Protein AF-B0DTC9-F1 (afdb_monomer_lite)

Organism: Laccaria bicolor (strain S238N-H82 / ATCC MYA-4686) (NCBI:txid486041)

pLDDT: mean 82.79, std 11.51, range [48.78, 96.5]

Foldseek 3Di:
DVVQLVVLQLVLVVLLQVLVVLLVVLVVLLVVLVVLVVVLVVVVVVDDPPNPVVCVVVVVVSVVCLVVSLVSLVVSQVSLVVSVVCVVVVSHPPPQDGQDRWDSVCSNVPDPPGSSPDCPNNDDDPPPPQPCCNPPPVNVVVVVVVVVVVVVVVVVVVVD

Sequence (160 aa):
MTHNLIFLVFAFLQLKLNARALKQRLRDRLRNRKFELERLERAYRQTTSNETKLHSHVQKQVNRQQPTIARLAKKYNDMCYDMTKQIQQGKAPGNSIAPVPINREHLFALDVDDDIWQDVGLDENESEVIPGWLGDEKIREGIKGMLTTKRCAEEMARIK

Radius of gyration: 22.97 Å; chains: 1; bounding box: 48×34×78 Å

Structure (mmCIF, N/CA/C/O backbone):
data_AF-B0DTC9-F1
#
_entry.id   AF-B0DTC9-F1
#
loop_
_atom_site.group_PDB
_atom_site.id
_atom_site.type_symbol
_atom_site.label_atom_id
_atom_site.label_alt_id
_atom_site.label_comp_id
_atom_site.label_asym_id
_atom_site.label_entity_id
_atom_site.label_seq_id
_atom_site.pdbx_PDB_ins_code
_atom_site.Cartn_x
_atom_site.Cartn_y
_atom_site.Cartn_z
_atom_site.occupancy
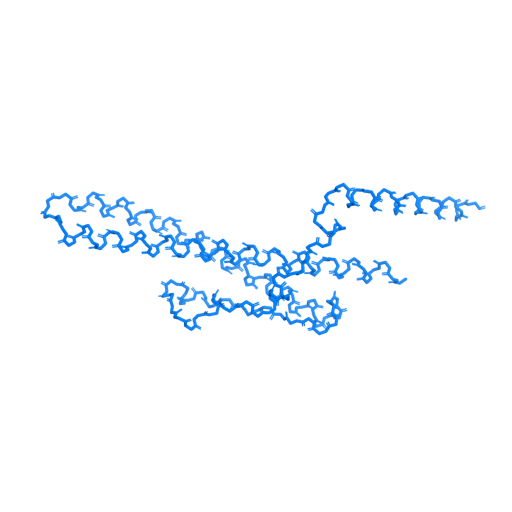_atom_site.B_iso_or_equiv
_atom_site.auth_seq_id
_atom_site.auth_comp_id
_atom_site.auth_asym_id
_atom_site.auth_atom_id
_atom_site.pdbx_PDB_model_num
ATOM 1 N N . MET A 1 1 ? -20.840 1.752 25.517 1.00 49.47 1 MET A N 1
ATOM 2 C CA . MET A 1 1 ? -20.497 0.764 24.461 1.00 49.47 1 MET A CA 1
ATOM 3 C C . MET A 1 1 ? -20.425 1.369 23.051 1.00 49.47 1 MET A C 1
ATOM 5 O O . MET A 1 1 ? -19.571 0.951 22.284 1.00 49.47 1 MET A O 1
ATOM 9 N N . THR A 1 2 ? -21.222 2.389 22.714 1.00 54.72 2 THR A N 1
ATOM 10 C CA . THR A 1 2 ? -21.252 3.033 21.378 1.00 54.72 2 THR A CA 1
ATOM 11 C C . THR A 1 2 ? -19.947 3.723 20.950 1.00 54.72 2 THR A C 1
ATOM 13 O O . THR A 1 2 ? -19.580 3.661 19.782 1.00 54.72 2 THR A O 1
ATOM 16 N N . HIS A 1 3 ? -19.197 4.321 21.881 1.00 56.22 3 HIS A N 1
ATOM 17 C CA . HIS A 1 3 ? -17.937 5.019 21.569 1.00 56.22 3 HIS A CA 1
ATOM 18 C C . HIS A 1 3 ? -16.838 4.098 21.015 1.00 56.22 3 HIS A C 1
ATOM 20 O O . HIS A 1 3 ? -16.053 4.517 20.169 1.00 56.22 3 HIS A O 1
ATOM 26 N N . ASN A 1 4 ? -16.786 2.841 21.466 1.00 62.62 4 ASN A N 1
ATOM 27 C CA . ASN A 1 4 ? -15.758 1.894 21.031 1.00 62.62 4 ASN A CA 1
ATOM 28 C C . ASN A 1 4 ? -16.034 1.406 19.598 1.00 62.62 4 ASN A C 1
ATOM 30 O O . ASN A 1 4 ? -15.125 1.303 18.783 1.00 62.62 4 ASN A O 1
ATOM 34 N N . LEU A 1 5 ? -17.311 1.210 19.256 1.00 60.81 5 LEU A N 1
ATOM 35 C CA . LEU A 1 5 ? -17.727 0.818 17.911 1.00 60.81 5 LEU A CA 1
ATOM 36 C C . LEU A 1 5 ? -17.456 1.925 16.876 1.00 60.81 5 LEU A C 1
ATOM 38 O O . LEU A 1 5 ? -16.945 1.636 15.799 1.00 60.81 5 LEU A O 1
ATOM 42 N N . ILE A 1 6 ? -17.710 3.194 17.225 1.00 66.88 6 ILE A N 1
ATOM 43 C CA . ILE A 1 6 ? -17.412 4.349 16.356 1.00 66.88 6 ILE A CA 1
ATOM 44 C C . ILE A 1 6 ? -15.905 4.455 16.076 1.00 66.88 6 ILE A C 1
ATOM 46 O O . ILE A 1 6 ? -15.503 4.680 14.936 1.00 66.88 6 ILE A O 1
ATOM 50 N N . PHE A 1 7 ? -15.061 4.256 17.093 1.00 70.81 7 PHE A N 1
ATOM 51 C CA . PHE A 1 7 ? -13.605 4.295 16.932 1.00 70.81 7 PHE A CA 1
ATOM 52 C C . PHE A 1 7 ? -13.081 3.167 16.027 1.00 70.81 7 PHE A C 1
ATOM 54 O O . PHE A 1 7 ? -12.194 3.387 15.203 1.00 70.81 7 PHE A O 1
ATOM 61 N N . LEU A 1 8 ? -13.647 1.966 16.153 1.00 74.88 8 LEU A N 1
ATOM 62 C CA . LEU A 1 8 ? -13.278 0.810 15.334 1.00 74.88 8 LEU A CA 1
ATOM 63 C C . LEU A 1 8 ? -13.667 1.000 13.862 1.00 74.88 8 LEU A C 1
ATOM 65 O O . LEU A 1 8 ? -12.834 0.797 12.979 1.00 74.88 8 LEU A O 1
ATOM 69 N N . VAL A 1 9 ? -14.881 1.495 13.612 1.00 74.75 9 VAL A N 1
ATOM 70 C CA . VAL A 1 9 ? -15.343 1.856 12.266 1.00 74.75 9 VAL A CA 1
ATOM 71 C C . VAL A 1 9 ? -14.475 2.964 11.657 1.00 74.75 9 VAL A C 1
ATOM 73 O O . VAL A 1 9 ? -14.090 2.872 10.492 1.00 74.75 9 VAL A O 1
ATOM 76 N N . PHE A 1 10 ? -14.093 3.977 12.441 1.00 79.94 10 PHE A N 1
ATOM 77 C CA . PHE A 1 10 ? -13.176 5.034 12.000 1.00 79.94 10 PHE A CA 1
ATOM 78 C C . PHE A 1 10 ? -11.820 4.469 11.549 1.00 79.94 10 PHE A C 1
ATOM 80 O O . PHE A 1 10 ? -11.332 4.806 10.468 1.00 79.94 10 PHE A O 1
ATOM 87 N N . ALA A 1 11 ? -11.221 3.587 12.356 1.00 85.50 11 ALA A N 1
ATOM 88 C CA . ALA A 1 11 ? -9.930 2.979 12.047 1.00 85.50 11 ALA A CA 1
ATOM 89 C C . ALA A 1 11 ? -9.979 2.148 10.754 1.00 85.50 11 ALA A C 1
ATOM 91 O O . ALA A 1 11 ? -9.049 2.216 9.946 1.00 85.50 11 ALA A O 1
ATOM 92 N N . PHE A 1 12 ? -11.077 1.419 10.528 1.00 88.19 12 PHE A N 1
ATOM 93 C CA . PHE A 1 12 ? -11.298 0.663 9.296 1.00 88.19 12 PHE A CA 1
ATOM 94 C C . PHE A 1 12 ? -11.395 1.578 8.067 1.00 88.19 12 PHE A C 1
ATOM 96 O O . PHE A 1 12 ? -10.714 1.352 7.066 1.00 88.19 12 PHE A O 1
ATOM 103 N N . LEU A 1 13 ? -12.190 2.649 8.145 1.00 86.38 13 LEU A N 1
ATOM 104 C CA . LEU A 1 13 ? -12.362 3.597 7.038 1.00 86.38 13 LEU A CA 1
ATOM 105 C C . LEU A 1 13 ? -11.052 4.309 6.684 1.00 86.38 13 LEU A C 1
ATOM 107 O O . LEU A 1 13 ? -10.711 4.447 5.508 1.00 86.38 13 LEU A O 1
ATOM 111 N N . GLN A 1 14 ? -10.272 4.706 7.690 1.00 87.00 14 GLN A N 1
ATOM 112 C CA . GLN A 1 14 ? -8.951 5.291 7.471 1.00 87.00 14 GLN A CA 1
ATOM 113 C C . GLN A 1 14 ? -7.998 4.296 6.789 1.00 87.00 14 GLN A C 1
ATOM 115 O O . GLN A 1 14 ? -7.244 4.677 5.890 1.00 87.00 14 GLN A O 1
ATOM 120 N N . LEU A 1 15 ? -8.029 3.023 7.193 1.00 91.31 15 LEU A N 1
ATOM 121 C CA . LEU A 1 15 ? -7.238 1.961 6.574 1.00 91.31 15 LEU A CA 1
ATOM 122 C C . LEU A 1 15 ? -7.623 1.756 5.099 1.00 91.31 15 LEU A C 1
ATOM 124 O O . LEU A 1 15 ? -6.734 1.745 4.246 1.00 91.31 15 LEU A O 1
ATOM 128 N N . LYS A 1 16 ? -8.926 1.701 4.791 1.00 89.94 16 LYS A N 1
ATOM 129 C CA . LYS A 1 16 ? -9.472 1.599 3.424 1.00 89.94 16 LYS A CA 1
ATOM 130 C C . LYS A 1 16 ? -9.023 2.770 2.538 1.00 89.94 16 LYS A C 1
ATOM 132 O O . LYS A 1 16 ? -8.479 2.549 1.455 1.00 89.94 16 LYS A O 1
ATOM 137 N N . LEU A 1 17 ? -9.157 4.014 3.012 1.00 88.94 17 LEU A N 1
ATOM 138 C CA . LEU A 1 17 ? -8.715 5.208 2.272 1.00 88.94 17 LEU A CA 1
ATOM 139 C C . LEU A 1 17 ? -7.202 5.210 2.012 1.00 88.94 17 LEU A C 1
ATOM 141 O O . LEU A 1 17 ? -6.752 5.531 0.908 1.00 88.94 17 LEU A O 1
ATOM 145 N N . ASN A 1 18 ? -6.406 4.814 3.008 1.00 91.44 18 ASN A N 1
ATOM 146 C CA . ASN A 1 18 ? -4.959 4.689 2.853 1.00 91.44 18 ASN A CA 1
ATOM 147 C C . ASN A 1 18 ? -4.587 3.624 1.814 1.00 91.44 18 ASN A C 1
ATOM 149 O O . ASN A 1 18 ? -3.699 3.868 0.994 1.00 91.44 18 ASN A O 1
ATOM 153 N N . ALA A 1 19 ? -5.262 2.471 1.830 1.00 93.38 19 ALA A N 1
ATOM 154 C CA . ALA A 1 19 ? -5.051 1.400 0.862 1.00 93.38 19 ALA A CA 1
ATOM 155 C C . ALA A 1 19 ? -5.373 1.869 -0.564 1.00 93.38 19 ALA A C 1
ATOM 157 O O . ALA A 1 19 ? -4.542 1.689 -1.457 1.00 93.38 19 ALA A O 1
ATOM 158 N N . ARG A 1 20 ? -6.500 2.569 -0.765 1.00 90.81 20 ARG A N 1
ATOM 159 C CA . ARG A 1 20 ? -6.880 3.176 -2.055 1.00 90.81 20 ARG A CA 1
ATOM 160 C C . ARG A 1 20 ? -5.820 4.154 -2.562 1.00 90.81 20 ARG A C 1
ATOM 162 O O . ARG A 1 20 ? -5.333 4.018 -3.684 1.00 90.81 20 ARG A O 1
ATOM 169 N N . ALA A 1 21 ? -5.396 5.102 -1.726 1.00 90.62 21 ALA A N 1
ATOM 170 C CA . ALA A 1 21 ? -4.360 6.068 -2.096 1.00 90.62 21 ALA A CA 1
ATOM 171 C C . ALA A 1 21 ? -3.022 5.386 -2.438 1.00 90.62 21 ALA A C 1
ATOM 173 O O . ALA A 1 21 ? -2.296 5.823 -3.336 1.00 90.62 21 ALA A O 1
ATOM 174 N N . LEU A 1 22 ? -2.675 4.308 -1.729 1.00 93.19 22 LEU A N 1
ATOM 175 C CA . LEU A 1 22 ? -1.451 3.554 -1.980 1.00 93.19 22 LEU A CA 1
ATOM 176 C C . LEU A 1 22 ? -1.533 2.755 -3.284 1.00 93.19 22 LEU A C 1
ATOM 178 O O . LEU A 1 22 ? -0.561 2.758 -4.042 1.00 93.19 22 LEU A O 1
ATOM 182 N N . LYS A 1 23 ? -2.687 2.146 -3.573 1.00 92.31 23 LYS A N 1
ATOM 183 C CA . LYS A 1 23 ? -2.960 1.450 -4.834 1.00 92.31 23 LYS A CA 1
ATOM 184 C C . LYS A 1 23 ? -2.855 2.396 -6.028 1.00 92.31 23 LYS A C 1
ATOM 186 O O . LYS A 1 23 ? -2.160 2.071 -6.987 1.00 92.31 23 LYS A O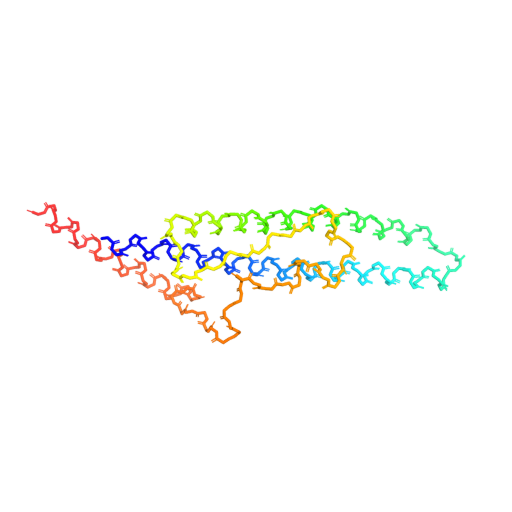 1
ATOM 191 N N . GLN A 1 24 ? -3.415 3.603 -5.928 1.00 91.31 24 GLN A N 1
ATOM 192 C CA . GLN A 1 24 ? -3.286 4.621 -6.975 1.00 91.31 24 GLN A CA 1
ATOM 193 C C . GLN A 1 24 ? -1.818 4.986 -7.240 1.00 91.31 24 GLN A C 1
ATOM 195 O O . GLN A 1 24 ? -1.341 4.906 -8.369 1.00 91.31 24 GLN A O 1
ATOM 200 N N . ARG A 1 25 ? -1.047 5.277 -6.183 1.00 91.75 25 ARG A N 1
ATOM 201 C CA . ARG A 1 25 ? 0.394 5.568 -6.314 1.00 91.75 25 ARG A CA 1
ATOM 202 C C . ARG A 1 25 ? 1.183 4.398 -6.900 1.00 91.75 25 ARG A C 1
ATOM 204 O O . ARG A 1 25 ? 2.201 4.611 -7.561 1.00 91.75 25 ARG A O 1
ATOM 211 N N . LEU A 1 26 ? 0.776 3.167 -6.597 1.00 92.12 26 LEU A N 1
ATOM 212 C CA . LEU A 1 26 ? 1.395 1.965 -7.141 1.00 92.12 26 LEU A CA 1
ATOM 213 C C . LEU A 1 26 ? 1.131 1.857 -8.649 1.00 92.12 26 LEU A C 1
ATOM 215 O O . LEU A 1 26 ? 2.094 1.686 -9.398 1.00 92.12 26 LEU A O 1
ATOM 219 N N . ARG A 1 27 ? -0.119 2.058 -9.093 1.00 91.25 27 ARG A N 1
ATOM 220 C CA . ARG A 1 27 ? -0.497 2.129 -10.517 1.00 91.25 27 ARG A CA 1
ATOM 221 C C . ARG A 1 27 ? 0.312 3.184 -11.266 1.00 91.25 27 ARG A C 1
ATOM 223 O O . ARG A 1 27 ? 0.915 2.871 -12.290 1.00 91.25 27 ARG A O 1
ATOM 230 N N . ASP A 1 28 ? 0.414 4.396 -10.721 1.00 90.88 28 ASP A N 1
ATOM 231 C CA . ASP A 1 28 ? 1.168 5.490 -11.350 1.00 90.88 28 ASP A CA 1
ATOM 232 C C . ASP A 1 28 ? 2.644 5.121 -11.550 1.00 90.88 28 ASP A C 1
ATOM 234 O O . ASP A 1 28 ? 3.229 5.355 -12.608 1.00 90.88 28 ASP A O 1
ATOM 238 N N . ARG A 1 29 ? 3.265 4.489 -10.547 1.00 89.94 29 ARG A N 1
ATOM 239 C CA . ARG A 1 29 ? 4.667 4.056 -10.633 1.00 89.94 29 ARG A CA 1
ATOM 240 C C . ARG A 1 29 ? 4.876 2.930 -11.634 1.00 89.94 29 ARG A C 1
ATOM 242 O O . ARG A 1 29 ? 5.888 2.933 -12.332 1.00 89.94 29 ARG A O 1
ATOM 249 N N . LEU A 1 30 ? 3.949 1.981 -11.694 1.00 90.00 30 LEU A N 1
ATOM 250 C CA . LEU A 1 30 ? 3.984 0.893 -12.665 1.00 90.00 30 LEU A CA 1
ATOM 251 C C . LEU A 1 30 ? 3.848 1.430 -14.093 1.00 90.00 30 LEU A C 1
ATOM 253 O O . LEU A 1 30 ? 4.662 1.096 -14.954 1.00 90.00 30 LEU A O 1
ATOM 257 N N . ARG A 1 31 ? 2.902 2.347 -14.315 1.00 88.69 31 ARG A N 1
ATOM 258 C CA . ARG A 1 31 ? 2.696 3.026 -15.597 1.00 88.69 31 ARG A CA 1
ATOM 259 C C . ARG A 1 31 ? 3.923 3.835 -16.022 1.00 88.69 31 ARG A C 1
ATOM 261 O O . ARG A 1 31 ? 4.400 3.669 -17.141 1.00 88.69 31 ARG A O 1
ATOM 268 N N . ASN A 1 32 ? 4.479 4.647 -15.123 1.00 87.50 32 ASN A N 1
ATOM 269 C CA . ASN A 1 32 ? 5.685 5.433 -15.400 1.00 87.50 32 ASN A CA 1
ATOM 270 C C . ASN A 1 32 ? 6.869 4.538 -15.770 1.00 87.50 32 ASN A C 1
ATOM 272 O O . ASN A 1 32 ? 7.565 4.804 -16.743 1.00 87.50 32 ASN A O 1
ATOM 276 N N . ARG A 1 33 ? 7.071 3.440 -15.034 1.00 86.50 33 ARG A N 1
ATOM 277 C CA . ARG A 1 33 ? 8.110 2.455 -15.351 1.00 86.50 33 ARG A CA 1
ATOM 278 C C . ARG A 1 33 ? 7.913 1.857 -16.746 1.00 86.50 33 ARG A C 1
ATOM 280 O O . ARG A 1 33 ? 8.888 1.768 -17.486 1.00 86.50 33 ARG A O 1
ATOM 287 N N . LYS A 1 34 ? 6.689 1.441 -17.093 1.00 86.56 34 LYS A N 1
ATOM 288 C CA . LYS A 1 34 ? 6.377 0.862 -18.409 1.00 86.56 34 LYS A CA 1
ATOM 289 C C . LYS A 1 34 ? 6.703 1.846 -19.530 1.00 86.56 34 LYS A C 1
ATOM 291 O O . LYS A 1 34 ? 7.441 1.498 -20.443 1.00 86.56 34 LYS A O 1
ATOM 296 N N . PHE A 1 35 ? 6.244 3.091 -19.416 1.00 86.75 35 PHE A N 1
ATOM 297 C CA . PHE A 1 35 ? 6.540 4.116 -20.417 1.00 86.75 35 PHE A CA 1
ATOM 298 C C . PHE A 1 35 ? 8.026 4.441 -20.535 1.00 86.75 35 PHE A C 1
ATOM 300 O O . PHE A 1 35 ? 8.511 4.644 -21.645 1.00 86.75 35 PHE A O 1
ATOM 307 N N . GLU A 1 36 ? 8.757 4.476 -19.420 1.00 84.94 36 GLU A N 1
ATOM 308 C CA . GLU A 1 36 ? 10.206 4.676 -19.447 1.00 84.94 36 GLU A CA 1
ATOM 309 C C . GLU A 1 36 ? 10.919 3.532 -20.180 1.00 84.94 36 GLU A C 1
ATOM 311 O O . GLU A 1 36 ? 11.769 3.797 -21.028 1.00 84.94 36 GLU A O 1
ATOM 316 N N . LEU A 1 37 ? 10.534 2.274 -19.932 1.00 83.44 37 LEU A N 1
ATOM 317 C CA . LEU A 1 37 ? 11.079 1.119 -20.655 1.00 83.44 37 LEU A CA 1
ATOM 318 C C . LEU A 1 37 ? 10.745 1.166 -22.152 1.00 83.44 37 LEU A C 1
ATOM 320 O O . LEU A 1 37 ? 11.641 1.039 -22.980 1.00 83.44 37 LEU A O 1
ATOM 324 N N . GLU A 1 38 ? 9.494 1.441 -22.519 1.00 85.31 38 GLU A N 1
ATOM 325 C CA . GLU A 1 38 ? 9.109 1.566 -23.930 1.00 85.31 38 GLU A CA 1
ATOM 326 C C . GLU A 1 38 ? 9.826 2.731 -24.632 1.00 85.31 38 GLU A C 1
ATOM 328 O O . GLU A 1 38 ? 10.178 2.644 -25.811 1.00 85.31 38 GLU A O 1
ATOM 333 N N . ARG A 1 39 ? 10.041 3.857 -23.937 1.00 83.94 39 ARG A N 1
ATOM 334 C CA . ARG A 1 39 ? 10.798 4.995 -24.481 1.00 83.94 39 ARG A CA 1
ATOM 335 C C . ARG A 1 39 ? 12.228 4.580 -24.821 1.00 83.94 39 ARG A C 1
ATOM 337 O O . ARG A 1 39 ? 12.735 4.985 -25.865 1.00 83.94 39 ARG A O 1
ATOM 344 N N . LEU A 1 40 ? 12.852 3.755 -23.981 1.00 76.06 40 LEU A N 1
ATOM 345 C CA . LEU A 1 40 ? 14.188 3.216 -24.238 1.00 76.06 40 LEU A CA 1
ATOM 346 C C . LEU A 1 40 ? 14.211 2.250 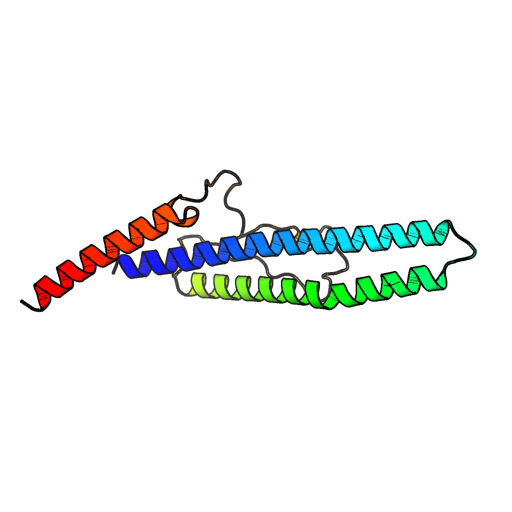-25.407 1.00 76.06 40 LEU A C 1
ATOM 348 O O . LEU A 1 40 ? 15.093 2.367 -26.248 1.00 76.06 40 LEU A O 1
ATOM 352 N N . GLU A 1 41 ? 13.262 1.319 -25.477 1.00 80.81 41 GLU A N 1
ATOM 353 C CA . GLU A 1 41 ? 13.197 0.367 -26.587 1.00 80.81 41 GLU A CA 1
ATOM 354 C C . GLU A 1 41 ? 13.070 1.088 -27.932 1.00 80.81 41 GLU A C 1
ATOM 356 O O . GLU A 1 41 ? 13.734 0.720 -28.903 1.00 80.81 41 GLU A O 1
ATOM 361 N N . ARG A 1 42 ? 12.270 2.161 -27.993 1.00 82.69 42 ARG A N 1
ATOM 362 C CA . ARG A 1 42 ? 12.162 3.000 -29.196 1.00 82.69 42 ARG A CA 1
ATOM 363 C C . ARG A 1 42 ? 13.469 3.729 -29.508 1.00 82.69 42 ARG A C 1
ATOM 365 O O . ARG A 1 42 ? 13.898 3.708 -30.657 1.00 82.69 42 ARG A O 1
ATOM 372 N N . ALA A 1 43 ? 14.114 4.333 -28.508 1.00 76.75 43 ALA A N 1
ATOM 373 C CA . ALA A 1 43 ? 15.399 5.011 -28.690 1.00 76.75 43 ALA A CA 1
ATOM 374 C C . ALA A 1 43 ? 16.504 4.043 -29.157 1.00 76.75 43 ALA A C 1
ATOM 376 O O . ALA A 1 43 ? 17.305 4.390 -30.026 1.00 76.75 43 ALA A O 1
ATOM 377 N N . TYR A 1 44 ? 16.502 2.813 -28.635 1.00 69.06 44 TYR A N 1
ATOM 378 C CA . TYR A 1 44 ? 17.411 1.742 -29.036 1.00 69.06 44 TYR A CA 1
ATOM 379 C C . TYR A 1 44 ? 17.246 1.383 -30.515 1.00 69.06 44 TYR A C 1
ATOM 381 O O . TYR A 1 44 ? 18.223 1.359 -31.252 1.00 69.06 44 TYR A O 1
ATOM 389 N N . ARG A 1 45 ? 16.007 1.208 -30.993 1.00 75.62 45 ARG A N 1
ATOM 390 C CA . ARG A 1 45 ? 15.749 0.9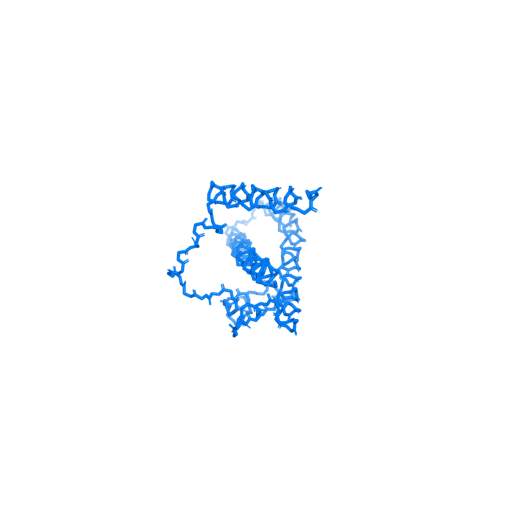31 -32.419 1.00 75.62 45 ARG A CA 1
ATOM 391 C C . ARG A 1 45 ? 16.181 2.069 -33.356 1.00 75.62 45 ARG A C 1
ATOM 393 O O . ARG A 1 45 ? 16.306 1.833 -34.552 1.00 75.62 45 ARG A O 1
ATOM 400 N N . GLN A 1 46 ? 16.364 3.288 -32.845 1.00 75.94 46 GLN A N 1
ATOM 401 C CA . GLN A 1 46 ? 16.599 4.495 -33.647 1.00 75.94 46 GLN A CA 1
ATOM 402 C C . GLN A 1 46 ? 18.053 5.006 -33.642 1.00 75.94 46 GLN A C 1
ATOM 404 O O . GLN A 1 46 ? 18.357 5.898 -34.430 1.00 75.94 46 GLN A O 1
ATOM 409 N N . THR A 1 47 ? 18.962 4.504 -32.790 1.00 66.38 47 THR A N 1
ATOM 410 C CA . THR A 1 47 ? 20.315 5.088 -32.633 1.00 66.38 47 THR A CA 1
ATOM 411 C C . THR A 1 47 ? 21.435 4.040 -32.657 1.00 66.38 47 THR A C 1
ATOM 413 O O . THR A 1 47 ? 21.424 3.139 -31.839 1.00 66.38 47 THR A O 1
ATOM 416 N N . THR A 1 48 ? 22.418 4.192 -33.563 1.00 60.06 48 THR A N 1
ATOM 417 C CA . THR A 1 48 ? 23.494 3.203 -33.852 1.00 60.06 48 THR A CA 1
ATOM 418 C C . THR A 1 48 ? 24.845 3.475 -33.147 1.00 60.06 48 THR A C 1
ATOM 420 O O . THR A 1 48 ? 25.813 2.764 -33.393 1.00 60.06 48 THR A O 1
ATOM 423 N N . SER A 1 49 ? 25.006 4.540 -32.336 1.00 60.62 49 SER A N 1
ATOM 424 C CA . SER A 1 49 ? 26.367 4.983 -31.924 1.00 60.62 49 SER A CA 1
ATOM 425 C C . SER A 1 49 ? 26.595 5.427 -30.464 1.00 60.62 49 SER A C 1
ATOM 427 O O . SER A 1 49 ? 27.752 5.513 -30.059 1.00 60.62 49 SER A O 1
ATOM 429 N N . ASN A 1 50 ? 25.565 5.683 -29.642 1.00 62.88 50 ASN A N 1
ATOM 430 C CA . ASN A 1 50 ? 25.715 6.184 -28.251 1.00 62.88 50 ASN A CA 1
ATOM 431 C C . ASN A 1 50 ? 25.009 5.298 -27.190 1.00 62.88 50 ASN A C 1
ATOM 433 O O . ASN A 1 50 ? 24.614 5.757 -26.116 1.00 62.88 50 ASN A O 1
ATOM 437 N N . GLU A 1 51 ? 24.862 4.008 -27.493 1.00 63.12 51 GLU A N 1
ATOM 438 C CA . GLU A 1 51 ? 23.918 3.065 -26.871 1.00 63.12 51 GLU A CA 1
ATOM 439 C C . GLU A 1 51 ? 24.231 2.682 -25.409 1.00 63.12 51 GLU A C 1
ATOM 441 O O . GLU A 1 51 ? 23.342 2.626 -24.554 1.00 63.12 51 GLU A O 1
ATOM 446 N N . THR A 1 52 ? 25.500 2.442 -25.072 1.00 66.25 52 THR A N 1
ATOM 447 C CA . THR A 1 52 ? 25.884 1.798 -23.798 1.00 66.25 52 THR A CA 1
ATOM 448 C C . THR A 1 52 ? 25.716 2.697 -22.572 1.00 66.25 52 THR A C 1
ATOM 450 O O . THR A 1 52 ? 25.282 2.237 -21.510 1.00 66.25 52 THR A O 1
ATOM 453 N N . LYS A 1 53 ? 26.016 3.996 -22.695 1.00 67.62 53 LYS A N 1
ATOM 454 C CA . LYS A 1 53 ? 25.896 4.959 -21.586 1.00 67.62 53 LYS A CA 1
ATOM 455 C C . LYS A 1 53 ? 24.432 5.228 -21.237 1.00 67.62 53 LYS A C 1
ATOM 457 O O . LYS A 1 53 ? 24.090 5.193 -20.052 1.00 67.62 53 LYS A O 1
ATOM 462 N N . LEU A 1 54 ? 23.579 5.412 -22.249 1.00 68.69 54 LEU A N 1
ATOM 463 C CA . LEU A 1 54 ? 22.143 5.654 -22.081 1.00 68.69 54 LEU A CA 1
ATOM 464 C C . LEU A 1 54 ? 21.450 4.436 -21.448 1.00 68.69 54 LEU A C 1
ATOM 466 O O . LEU A 1 54 ? 20.754 4.572 -20.441 1.00 68.69 54 LEU A O 1
ATOM 470 N N . HIS A 1 55 ? 21.756 3.235 -21.950 1.00 68.50 55 HIS A N 1
ATOM 471 C CA . HIS A 1 55 ? 21.279 1.972 -21.387 1.00 68.50 55 HIS A CA 1
ATOM 472 C C . HIS A 1 55 ? 21.703 1.795 -19.921 1.00 68.50 55 HIS A C 1
ATOM 474 O O . HIS A 1 55 ? 20.877 1.514 -19.054 1.00 68.50 55 HIS A O 1
ATOM 480 N N . SER A 1 56 ? 22.982 2.029 -19.603 1.00 72.88 56 SER A N 1
ATOM 481 C CA . SER A 1 56 ? 23.484 1.860 -18.234 1.00 72.88 56 SER A CA 1
ATOM 482 C C . SER A 1 56 ? 22.818 2.806 -17.227 1.00 72.88 56 SER A C 1
ATOM 484 O O . SER A 1 56 ? 22.581 2.417 -16.081 1.00 72.88 56 SER A O 1
ATOM 486 N N . HIS A 1 57 ? 22.508 4.041 -17.635 1.00 71.94 57 HIS A N 1
ATOM 487 C CA . HIS A 1 57 ? 21.892 5.036 -16.764 1.00 71.94 57 HIS A CA 1
ATOM 488 C C . HIS A 1 57 ? 20.451 4.650 -16.428 1.00 71.94 57 HIS A C 1
ATOM 490 O O . HIS A 1 57 ? 20.056 4.662 -15.259 1.00 71.94 57 HIS A O 1
ATOM 496 N N . VAL A 1 58 ? 19.687 4.224 -17.432 1.00 66.56 58 VAL A N 1
ATOM 497 C CA . VAL A 1 58 ? 18.274 3.914 -17.231 1.00 66.56 58 VAL A CA 1
ATOM 498 C C . VAL A 1 58 ? 18.066 2.521 -16.645 1.00 66.56 58 VAL A C 1
ATOM 500 O O . VAL A 1 58 ? 17.235 2.380 -15.753 1.00 66.56 58 VAL A O 1
ATOM 503 N N . GLN A 1 59 ? 18.902 1.531 -16.974 1.00 71.50 59 GLN A N 1
ATOM 504 C CA . GLN A 1 59 ? 18.906 0.244 -16.268 1.00 71.50 59 GLN A CA 1
ATOM 505 C C . GLN A 1 59 ? 19.162 0.438 -14.767 1.00 71.50 59 GLN A C 1
ATOM 507 O O . GLN A 1 59 ? 18.479 -0.149 -13.927 1.00 71.50 59 GLN A O 1
ATOM 512 N N . LYS A 1 60 ? 20.088 1.335 -14.396 1.00 77.31 60 LYS A N 1
ATOM 513 C CA . LYS A 1 60 ? 20.303 1.721 -12.992 1.00 77.31 60 LYS A CA 1
ATOM 514 C C . LYS A 1 60 ? 19.065 2.387 -12.388 1.00 77.31 60 LYS A C 1
ATOM 516 O O . LYS A 1 60 ? 18.724 2.082 -11.247 1.00 77.31 60 LYS A O 1
ATOM 521 N N . GLN A 1 61 ? 18.384 3.272 -13.113 1.00 69.81 61 GLN A N 1
ATOM 522 C CA . GLN A 1 61 ? 17.174 3.942 -12.628 1.00 69.81 61 GLN A CA 1
ATOM 523 C C . GLN A 1 61 ? 16.004 2.960 -12.439 1.00 69.81 61 GLN A C 1
ATOM 525 O O . GLN A 1 61 ? 15.368 2.965 -11.385 1.00 69.81 61 GLN A O 1
ATOM 530 N N . VAL A 1 62 ? 15.771 2.066 -13.401 1.00 72.88 62 VAL A N 1
ATOM 531 C CA . VAL A 1 62 ? 14.753 1.008 -13.343 1.00 72.88 62 VAL A CA 1
ATOM 532 C C . VAL A 1 62 ? 15.032 0.058 -12.178 1.00 72.88 62 VAL A C 1
ATOM 534 O O . VAL A 1 62 ? 14.130 -0.205 -11.378 1.00 72.88 62 VAL A O 1
ATOM 537 N N . ASN A 1 63 ? 16.279 -0.398 -12.020 1.00 77.12 63 ASN A N 1
ATOM 538 C CA . ASN A 1 63 ? 16.690 -1.279 -10.922 1.00 77.12 63 ASN A CA 1
ATOM 539 C C . ASN A 1 63 ? 16.546 -0.612 -9.548 1.00 77.12 63 ASN A C 1
ATOM 541 O O . ASN A 1 63 ? 16.169 -1.271 -8.585 1.00 77.12 63 ASN A O 1
ATOM 545 N N . ARG A 1 64 ? 16.770 0.704 -9.447 1.00 76.75 64 ARG A N 1
ATOM 546 C CA . ARG A 1 64 ? 16.535 1.469 -8.209 1.00 76.75 64 ARG A CA 1
ATOM 547 C C . ARG A 1 64 ? 15.048 1.603 -7.866 1.00 76.75 64 ARG A C 1
ATOM 549 O O . ARG A 1 64 ? 14.685 1.629 -6.690 1.00 76.75 64 ARG A O 1
ATOM 556 N N . GLN A 1 65 ? 14.172 1.683 -8.867 1.00 76.62 65 GLN A N 1
ATOM 557 C CA . GLN A 1 65 ? 12.731 1.832 -8.646 1.00 76.62 65 GLN A CA 1
ATOM 558 C C . GLN A 1 65 ? 12.038 0.513 -8.265 1.00 76.62 65 GLN A C 1
ATOM 560 O O . GLN A 1 65 ? 11.102 0.548 -7.464 1.00 76.62 65 GLN A O 1
ATOM 565 N N . GLN A 1 66 ? 12.521 -0.638 -8.758 1.00 81.19 66 GLN A N 1
ATOM 566 C CA . GLN A 1 66 ? 11.978 -1.979 -8.459 1.00 81.19 66 GLN A CA 1
ATOM 567 C C . GLN A 1 66 ? 11.731 -2.254 -6.967 1.00 81.19 66 GLN A C 1
ATOM 569 O O . GLN A 1 66 ? 10.585 -2.538 -6.610 1.00 81.19 66 GLN A O 1
ATOM 574 N N . PRO A 1 67 ? 12.729 -2.129 -6.070 1.00 85.75 67 PRO A N 1
ATOM 575 C CA . PRO A 1 67 ? 12.527 -2.425 -4.653 1.00 85.75 67 PRO A CA 1
ATOM 576 C C . PRO A 1 67 ? 11.523 -1.466 -4.011 1.00 85.75 67 PRO A C 1
ATOM 578 O O . PRO A 1 67 ? 10.783 -1.845 -3.105 1.00 85.75 67 PRO A O 1
ATOM 581 N N . THR A 1 68 ? 11.440 -0.228 -4.505 1.00 89.00 68 THR A N 1
ATOM 582 C CA . THR A 1 68 ? 10.494 0.758 -3.978 1.00 89.00 68 THR A CA 1
ATOM 583 C C . THR A 1 68 ? 9.056 0.423 -4.375 1.00 89.00 68 THR A C 1
ATOM 585 O O . THR A 1 68 ? 8.158 0.538 -3.543 1.00 89.00 68 THR A O 1
ATOM 588 N N . ILE A 1 69 ? 8.835 -0.013 -5.619 1.00 89.81 69 ILE A N 1
ATOM 589 C CA . ILE A 1 69 ? 7.530 -0.480 -6.116 1.00 89.81 69 ILE A CA 1
ATOM 590 C C . ILE A 1 69 ? 7.116 -1.763 -5.381 1.00 89.81 69 ILE A C 1
ATOM 592 O O . ILE A 1 69 ? 6.011 -1.832 -4.850 1.00 89.81 69 ILE A O 1
ATOM 596 N N . ALA A 1 70 ? 8.030 -2.726 -5.236 1.00 90.69 70 ALA A N 1
ATOM 597 C CA . ALA A 1 70 ? 7.780 -3.962 -4.496 1.00 90.69 70 ALA A CA 1
ATOM 598 C C . ALA A 1 70 ? 7.438 -3.707 -3.016 1.00 90.69 70 ALA A C 1
ATOM 600 O O . ALA A 1 70 ? 6.575 -4.379 -2.451 1.00 90.69 70 ALA A O 1
ATOM 601 N N . ARG A 1 71 ? 8.075 -2.709 -2.385 1.00 92.38 71 ARG A N 1
ATOM 602 C CA . ARG A 1 71 ? 7.755 -2.279 -1.014 1.00 92.38 71 ARG A CA 1
ATOM 603 C C . ARG A 1 71 ? 6.362 -1.660 -0.910 1.00 92.38 71 ARG A C 1
ATOM 605 O O . ARG A 1 71 ? 5.682 -1.886 0.086 1.00 92.38 71 ARG A O 1
ATOM 612 N N . LEU A 1 72 ? 5.940 -0.884 -1.909 1.00 92.50 72 LEU A N 1
ATOM 613 C CA . LEU A 1 72 ? 4.583 -0.334 -1.955 1.00 92.50 72 LEU A CA 1
ATOM 614 C C . LEU A 1 72 ? 3.543 -1.446 -2.101 1.00 92.50 72 LEU A C 1
ATOM 616 O O . LEU A 1 72 ? 2.597 -1.469 -1.324 1.00 92.50 72 LEU A O 1
ATOM 620 N N . ALA A 1 73 ? 3.767 -2.403 -3.004 1.00 93.31 73 ALA A N 1
ATOM 621 C CA . ALA A 1 73 ? 2.895 -3.567 -3.149 1.00 93.31 73 ALA A CA 1
ATOM 622 C C . ALA A 1 73 ? 2.801 -4.380 -1.848 1.00 93.31 73 ALA A C 1
ATOM 624 O O . ALA A 1 73 ? 1.704 -4.717 -1.416 1.00 93.31 73 ALA A O 1
ATOM 625 N N . LYS A 1 74 ? 3.930 -4.611 -1.158 1.00 95.25 74 LYS A N 1
ATOM 626 C CA . LYS A 1 74 ? 3.920 -5.253 0.165 1.00 95.25 74 LYS A CA 1
ATOM 627 C C . LYS A 1 74 ? 3.046 -4.480 1.157 1.00 95.25 74 LYS A C 1
ATOM 629 O O . LYS A 1 74 ? 2.162 -5.066 1.761 1.00 95.25 74 LYS A O 1
ATOM 634 N N . LYS A 1 75 ? 3.256 -3.166 1.280 1.00 95.81 75 LYS A N 1
ATOM 635 C CA . LYS A 1 75 ? 2.498 -2.324 2.215 1.00 95.81 75 LYS A CA 1
ATOM 636 C C . LYS A 1 75 ? 0.996 -2.313 1.905 1.00 95.81 75 LYS A C 1
ATOM 638 O O . LYS A 1 75 ? 0.197 -2.276 2.830 1.00 95.81 75 LYS A O 1
ATOM 643 N N . TYR A 1 76 ? 0.618 -2.335 0.627 1.00 95.31 76 TYR A N 1
ATOM 644 C CA . TYR A 1 76 ? -0.779 -2.488 0.221 1.00 95.31 76 TYR A CA 1
ATOM 645 C C . TYR A 1 76 ? -1.340 -3.850 0.658 1.00 95.31 76 TYR A C 1
ATOM 647 O O . TYR A 1 76 ? -2.394 -3.893 1.285 1.00 95.31 76 TYR A O 1
ATOM 655 N N . ASN A 1 77 ? -0.622 -4.947 0.398 1.00 95.38 77 ASN A N 1
ATOM 656 C CA . ASN A 1 77 ? -1.062 -6.287 0.798 1.00 95.38 77 ASN A CA 1
ATOM 657 C C . ASN A 1 77 ? -1.214 -6.401 2.322 1.00 95.38 77 ASN A C 1
ATOM 659 O O . ASN A 1 77 ? -2.209 -6.946 2.787 1.00 95.38 77 ASN A O 1
ATOM 663 N N . ASP A 1 78 ? -0.283 -5.825 3.090 1.00 96.50 78 ASP A N 1
ATOM 664 C CA . ASP A 1 78 ? -0.366 -5.760 4.554 1.00 96.50 78 ASP A CA 1
ATOM 665 C C . ASP A 1 78 ? -1.682 -5.081 5.000 1.00 96.50 78 ASP A C 1
ATOM 667 O O . ASP A 1 78 ? -2.399 -5.618 5.843 1.00 96.50 78 ASP A O 1
ATOM 671 N N . MET A 1 79 ? -2.075 -3.969 4.360 1.00 95.44 79 MET A N 1
ATOM 672 C CA . MET A 1 79 ? -3.362 -3.304 4.627 1.00 95.44 79 MET A CA 1
ATOM 673 C C . MET A 1 79 ? -4.574 -4.172 4.251 1.00 95.44 79 MET A C 1
ATOM 675 O O . MET A 1 79 ? -5.577 -4.147 4.961 1.00 95.44 79 MET A O 1
ATOM 679 N N . CYS A 1 80 ? -4.494 -4.959 3.173 1.00 94.94 80 CYS A N 1
ATOM 680 C CA . CYS A 1 80 ? -5.564 -5.886 2.778 1.00 94.94 80 CYS A CA 1
ATOM 681 C C . CYS A 1 80 ? -5.781 -6.974 3.843 1.00 94.94 80 CYS A C 1
ATOM 683 O O . CYS A 1 80 ? -6.920 -7.278 4.214 1.00 94.94 80 CYS A O 1
ATOM 685 N N . TYR A 1 81 ? -4.692 -7.528 4.384 1.00 96.38 81 TYR A N 1
ATOM 686 C CA . TYR A 1 81 ? -4.753 -8.504 5.474 1.00 96.38 81 TYR A CA 1
ATOM 687 C C . TYR A 1 81 ? -5.305 -7.886 6.762 1.00 96.38 81 TYR A C 1
ATOM 689 O O . TYR A 1 81 ? -6.154 -8.493 7.420 1.00 96.38 81 TYR A O 1
ATOM 697 N N . ASP A 1 82 ? -4.896 -6.660 7.092 1.00 94.62 82 ASP A N 1
ATOM 698 C CA . ASP A 1 82 ? -5.427 -5.931 8.245 1.00 94.62 82 ASP A CA 1
ATOM 699 C C . ASP A 1 82 ? -6.937 -5.668 8.113 1.00 94.62 82 ASP A C 1
ATOM 701 O O . ASP A 1 82 ? -7.683 -5.879 9.073 1.00 94.62 82 ASP A O 1
ATOM 705 N N . MET A 1 83 ? -7.415 -5.274 6.927 1.00 93.88 83 MET A N 1
ATOM 706 C CA . MET A 1 83 ? -8.849 -5.094 6.658 1.00 93.88 83 MET A CA 1
ATOM 707 C C . MET A 1 83 ? -9.617 -6.409 6.802 1.00 93.88 83 MET A C 1
ATOM 709 O O . MET A 1 83 ? -10.648 -6.446 7.474 1.00 93.88 83 MET A O 1
ATOM 713 N N . THR A 1 84 ? -9.085 -7.502 6.249 1.00 95.06 84 THR A N 1
ATOM 714 C CA . THR A 1 84 ? -9.672 -8.848 6.370 1.00 95.06 84 THR A CA 1
ATOM 715 C C . THR A 1 84 ? -9.833 -9.244 7.838 1.00 95.06 84 THR A C 1
ATOM 717 O O . THR A 1 84 ? -10.902 -9.682 8.265 1.00 95.06 84 THR A O 1
ATOM 720 N N . LYS A 1 85 ? -8.793 -9.013 8.645 1.00 94.38 85 LYS A N 1
ATOM 721 C CA . LYS A 1 85 ? -8.809 -9.279 10.085 1.00 94.38 85 LYS A CA 1
ATOM 722 C C . LYS A 1 85 ? -9.849 -8.428 10.819 1.00 94.38 85 LYS A C 1
ATOM 724 O O . LYS A 1 85 ? -10.527 -8.935 11.709 1.00 94.38 85 LYS A O 1
ATOM 729 N N . GLN A 1 86 ? -9.995 -7.149 10.474 1.00 90.94 86 GLN A N 1
ATOM 730 C CA . GLN A 1 86 ? -10.993 -6.272 11.102 1.00 90.94 86 GLN A CA 1
ATOM 731 C C . GLN A 1 86 ? -12.431 -6.677 10.755 1.00 90.94 86 GLN A C 1
ATOM 733 O O . GLN A 1 86 ? -13.292 -6.639 11.635 1.00 90.94 86 GLN A O 1
ATOM 738 N N . ILE A 1 87 ? -12.674 -7.128 9.520 1.00 91.31 87 ILE A N 1
ATOM 739 C CA . ILE A 1 87 ? -13.972 -7.666 9.087 1.00 91.31 87 ILE A CA 1
ATOM 740 C C . ILE A 1 87 ? -14.314 -8.932 9.879 1.00 91.31 87 ILE A C 1
ATOM 742 O O . ILE A 1 87 ? -15.378 -8.999 10.490 1.00 91.31 87 ILE A O 1
ATOM 746 N N . GLN A 1 88 ? -13.385 -9.890 9.967 1.00 91.81 88 GLN A N 1
ATOM 747 C CA . GLN A 1 88 ? -13.573 -11.128 10.740 1.00 91.81 88 GLN A CA 1
ATOM 748 C C . GLN A 1 88 ? -13.842 -10.870 12.231 1.00 91.81 88 GLN A C 1
ATOM 750 O O . GLN A 1 88 ? -14.541 -11.640 12.882 1.00 91.81 88 GLN A O 1
ATOM 755 N N . GLN A 1 89 ? -13.301 -9.781 12.781 1.00 89.94 89 GLN A N 1
ATOM 756 C CA . GLN A 1 89 ? -13.499 -9.385 14.177 1.00 89.94 89 GLN A CA 1
ATOM 757 C C . GLN A 1 89 ? -14.789 -8.581 14.420 1.00 89.94 89 GLN A C 1
ATOM 759 O O . GLN A 1 89 ? -15.013 -8.157 15.554 1.00 89.94 89 GLN A O 1
ATOM 764 N N . GLY A 1 90 ? -15.604 -8.315 13.392 1.00 86.25 90 GLY A N 1
ATOM 765 C CA . GLY A 1 90 ? -16.807 -7.481 13.509 1.00 86.25 90 GLY A CA 1
ATOM 766 C C . GLY A 1 90 ? -16.506 -6.010 13.820 1.00 86.25 90 GLY A C 1
ATOM 767 O O . GLY A 1 90 ? -17.333 -5.313 14.402 1.00 86.25 90 GLY A O 1
ATOM 768 N N . LYS A 1 91 ? -15.297 -5.543 13.483 1.00 86.56 91 LYS A N 1
ATOM 769 C CA . LYS A 1 91 ? -14.821 -4.168 13.729 1.00 86.56 91 LYS A CA 1
ATOM 770 C C . LYS A 1 91 ? -14.973 -3.258 12.512 1.00 86.56 91 LYS A C 1
ATOM 772 O O . LYS A 1 91 ? -14.696 -2.066 12.607 1.00 86.56 91 LYS A O 1
ATOM 777 N N . ALA A 1 92 ? -15.383 -3.827 11.385 1.00 86.06 92 ALA A N 1
ATOM 778 C CA . ALA A 1 92 ? -15.701 -3.109 10.164 1.00 86.06 92 ALA A CA 1
ATOM 779 C C . ALA A 1 92 ? -17.211 -2.804 10.092 1.00 86.06 92 ALA A C 1
ATOM 781 O O . ALA A 1 92 ? -18.005 -3.498 10.736 1.00 86.06 92 ALA A O 1
ATOM 782 N N . PRO A 1 93 ? -17.627 -1.800 9.301 1.00 83.75 93 PRO A N 1
ATOM 783 C CA . PRO A 1 93 ? -19.027 -1.616 8.929 1.00 83.75 93 PRO A CA 1
ATOM 784 C C . PRO A 1 93 ? -19.661 -2.905 8.386 1.00 83.75 93 PRO A C 1
ATOM 786 O O . PRO A 1 93 ? -18.982 -3.736 7.775 1.00 83.75 93 PRO A O 1
ATOM 789 N N . GLY A 1 94 ? -20.972 -3.064 8.579 1.00 79.31 94 GLY A N 1
ATOM 790 C CA . GLY A 1 94 ? -21.710 -4.200 8.024 1.00 79.31 94 GLY A CA 1
ATOM 791 C C . GLY A 1 94 ? -21.519 -4.311 6.508 1.00 79.31 94 GLY A C 1
ATOM 792 O O . GLY A 1 94 ? -21.443 -3.297 5.823 1.00 79.31 94 GLY A O 1
ATOM 793 N N . ASN A 1 95 ? -21.427 -5.543 6.001 1.00 82.38 95 ASN A N 1
ATOM 794 C CA . ASN A 1 95 ? -21.211 -5.862 4.581 1.00 82.38 95 ASN A CA 1
ATOM 795 C C . ASN A 1 95 ? -19.894 -5.338 3.974 1.00 82.38 95 ASN A C 1
ATOM 797 O O . ASN A 1 95 ? -19.753 -5.329 2.754 1.00 82.38 95 ASN A O 1
ATOM 801 N N . SER A 1 96 ? -18.916 -4.944 4.797 1.00 86.62 96 SER A N 1
ATOM 802 C CA . SER A 1 96 ? -17.592 -4.551 4.301 1.00 86.62 96 SER A CA 1
ATOM 803 C C . SER A 1 96 ? -16.897 -5.707 3.580 1.00 86.62 96 SER A C 1
ATOM 805 O O . SER A 1 96 ? -16.804 -6.816 4.110 1.00 86.62 96 SER A O 1
ATOM 807 N N . ILE A 1 97 ? -16.342 -5.421 2.403 1.00 89.50 97 ILE A N 1
ATOM 808 C CA . ILE A 1 97 ? -15.574 -6.374 1.595 1.00 89.50 97 ILE A CA 1
ATOM 809 C C . ILE A 1 97 ? -14.088 -6.017 1.689 1.00 89.50 97 ILE A C 1
ATOM 811 O O . ILE A 1 97 ? -13.709 -4.853 1.555 1.00 89.50 97 ILE A O 1
ATOM 815 N N . ALA A 1 98 ? -13.236 -7.015 1.934 1.00 90.38 98 ALA A N 1
ATOM 816 C CA . ALA A 1 98 ? -11.791 -6.815 1.936 1.00 90.38 98 ALA A CA 1
ATOM 817 C C . ALA A 1 98 ? -11.258 -6.682 0.499 1.00 90.38 98 ALA A C 1
ATOM 819 O O . ALA A 1 98 ? -11.692 -7.429 -0.381 1.00 90.38 98 ALA A O 1
ATOM 820 N N . PRO A 1 99 ? -10.295 -5.783 0.253 1.00 92.75 99 PRO A N 1
ATOM 821 C CA . PRO A 1 99 ? -9.653 -5.679 -1.044 1.00 92.75 99 PRO A CA 1
ATOM 822 C C . PRO A 1 99 ? -8.734 -6.865 -1.332 1.00 92.75 99 PRO A C 1
ATOM 824 O O . PRO A 1 99 ? -8.132 -7.446 -0.426 1.00 92.75 99 PRO A O 1
ATOM 827 N N . VAL A 1 100 ? -8.595 -7.189 -2.617 1.00 92.12 100 VAL A N 1
ATOM 828 C CA . VAL A 1 100 ? -7.746 -8.293 -3.079 1.00 92.12 100 VAL A CA 1
ATOM 829 C C . VAL A 1 100 ? -6.263 -7.886 -2.985 1.00 92.12 100 VAL A C 1
ATOM 831 O O . VAL A 1 100 ? -5.895 -6.814 -3.493 1.00 92.12 100 VAL A O 1
ATOM 834 N N . PRO A 1 101 ? -5.401 -8.692 -2.326 1.00 93.06 101 PRO A N 1
ATOM 835 C CA . PRO A 1 101 ? -3.953 -8.495 -2.328 1.00 93.06 101 PRO A CA 1
ATOM 836 C C . PRO A 1 101 ? -3.362 -8.676 -3.729 1.00 93.06 101 PRO A C 1
ATOM 838 O O . PRO A 1 101 ? -3.784 -9.542 -4.479 1.00 93.06 101 PRO A O 1
ATOM 841 N N . ILE A 1 102 ? -2.331 -7.906 -4.065 1.00 91.62 102 ILE A N 1
ATOM 842 C CA . ILE A 1 102 ? -1.687 -7.972 -5.381 1.00 91.62 102 ILE A CA 1
ATOM 843 C C . ILE A 1 102 ? -0.649 -9.094 -5.408 1.00 91.62 102 ILE A C 1
ATOM 845 O O . ILE A 1 102 ? 0.206 -9.176 -4.512 1.00 91.62 102 ILE A O 1
ATOM 849 N N . ASN A 1 103 ? -0.650 -9.894 -6.476 1.00 89.69 103 ASN A N 1
ATOM 850 C CA . ASN A 1 103 ? 0.432 -10.833 -6.749 1.00 89.69 103 ASN A CA 1
ATOM 851 C C . ASN A 1 103 ? 1.750 -10.081 -7.018 1.00 89.69 103 ASN A C 1
ATOM 853 O O . ASN A 1 103 ? 1.887 -9.294 -7.954 1.00 89.69 103 ASN A O 1
ATOM 857 N N . ARG A 1 104 ? 2.749 -10.320 -6.165 1.00 88.75 104 ARG A N 1
ATOM 858 C CA . ARG A 1 104 ? 4.044 -9.630 -6.223 1.00 88.75 104 ARG A CA 1
ATOM 859 C C . ARG A 1 104 ? 5.015 -10.246 -7.229 1.00 88.75 104 ARG A C 1
ATOM 861 O O . ARG A 1 104 ? 5.951 -9.554 -7.622 1.00 88.75 104 ARG A O 1
ATOM 868 N N . GLU A 1 105 ? 4.815 -11.503 -7.613 1.00 84.00 105 GLU A N 1
ATOM 869 C CA . GLU A 1 105 ? 5.686 -12.234 -8.542 1.00 84.00 105 GLU A CA 1
ATOM 870 C C . GLU A 1 105 ? 5.495 -11.721 -9.971 1.00 84.00 105 GLU A C 1
ATOM 872 O O . GLU A 1 105 ? 6.468 -11.419 -10.660 1.00 84.00 105 GLU A O 1
ATOM 877 N N . HIS A 1 106 ? 4.239 -11.493 -10.361 1.00 82.50 106 HIS A N 1
ATOM 878 C CA . HIS A 1 106 ? 3.864 -10.999 -11.689 1.00 82.50 106 HIS A CA 1
ATOM 879 C C . HIS A 1 106 ? 3.608 -9.483 -11.741 1.00 82.50 106 HIS A C 1
ATOM 881 O O . HIS A 1 106 ? 3.220 -8.954 -12.774 1.00 82.50 106 HIS A O 1
ATOM 887 N N . LEU A 1 107 ? 3.932 -8.744 -10.671 1.00 84.69 107 LEU A N 1
ATOM 888 C CA . LEU A 1 107 ? 3.665 -7.303 -10.528 1.00 84.69 107 LEU A CA 1
ATOM 889 C C . LEU A 1 107 ? 4.171 -6.430 -11.692 1.00 84.69 107 LEU A C 1
ATOM 891 O O . LEU A 1 107 ? 3.636 -5.354 -11.950 1.00 84.69 107 LEU A O 1
ATOM 895 N N . PHE A 1 108 ? 5.256 -6.846 -12.345 1.00 84.00 108 PHE A N 1
ATOM 896 C CA . PHE A 1 108 ? 5.878 -6.091 -13.433 1.00 84.00 108 PHE A CA 1
ATOM 897 C C . PHE A 1 108 ? 5.445 -6.550 -14.829 1.00 84.00 108 PHE A C 1
ATOM 899 O O . PHE A 1 108 ? 5.818 -5.879 -15.790 1.00 84.00 108 PHE A O 1
ATOM 906 N N . ALA A 1 109 ? 4.694 -7.652 -14.942 1.00 81.31 109 ALA A N 1
ATOM 907 C CA . ALA A 1 109 ? 4.138 -8.112 -16.211 1.00 81.31 109 ALA A CA 1
ATOM 908 C C . ALA A 1 109 ? 3.052 -7.147 -16.711 1.00 81.31 109 ALA A C 1
ATOM 910 O O . ALA A 1 109 ? 3.032 -6.834 -17.901 1.00 81.31 109 ALA A O 1
ATOM 911 N N . LEU A 1 110 ? 2.260 -6.582 -15.785 1.00 80.31 110 LEU A N 1
ATOM 912 C CA . LEU A 1 110 ? 1.171 -5.643 -16.072 1.00 80.31 110 LEU A CA 1
ATOM 913 C C . LEU A 1 110 ? 0.188 -6.216 -17.088 1.00 80.31 110 LEU A C 1
ATOM 915 O O . LEU A 1 110 ? -0.084 -5.584 -18.115 1.00 80.31 110 LEU A O 1
ATOM 919 N N . ASP A 1 111 ? -0.311 -7.410 -16.787 1.00 79.38 111 ASP A N 1
ATOM 920 C CA . ASP A 1 111 ? -1.355 -8.028 -17.587 1.00 79.38 111 ASP A CA 1
ATOM 921 C C . ASP A 1 111 ? -2.688 -7.292 -17.378 1.00 79.38 111 ASP A C 1
ATOM 923 O O . ASP A 1 111 ? -2.888 -6.575 -16.390 1.00 79.38 111 ASP A O 1
ATOM 927 N N . VAL A 1 112 ? -3.595 -7.427 -18.342 1.00 69.81 112 VAL A N 1
ATOM 928 C CA . VAL A 1 112 ? -4.917 -6.785 -18.324 1.00 69.81 112 VAL A CA 1
ATOM 929 C C . VAL A 1 112 ? -5.771 -7.332 -17.176 1.00 69.81 112 VAL A C 1
ATOM 931 O O . VAL A 1 112 ? -6.541 -6.581 -16.579 1.00 69.81 112 VAL A O 1
ATOM 934 N N . ASP A 1 113 ? -5.561 -8.598 -16.817 1.00 71.25 113 ASP A N 1
ATOM 935 C CA . ASP A 1 113 ? -6.327 -9.312 -15.793 1.00 71.25 113 ASP A CA 1
ATOM 936 C C . ASP A 1 113 ? -5.704 -9.236 -14.385 1.00 71.25 113 ASP A C 1
ATOM 938 O O . ASP A 1 113 ? -6.219 -9.836 -13.442 1.00 71.25 113 ASP A O 1
ATOM 942 N N . ASP A 1 114 ? -4.613 -8.482 -14.202 1.00 83.38 114 ASP A N 1
ATOM 943 C CA . ASP A 1 114 ? -3.950 -8.362 -12.901 1.00 83.38 114 ASP A CA 1
ATOM 944 C C . ASP A 1 114 ? -4.847 -7.660 -11.853 1.00 83.38 114 ASP A C 1
ATOM 946 O O . ASP A 1 114 ? -5.434 -6.599 -12.097 1.00 83.38 114 ASP A O 1
ATOM 950 N N . ASP A 1 115 ? -4.834 -8.159 -10.609 1.00 83.69 115 ASP A N 1
ATOM 951 C CA . ASP A 1 115 ? 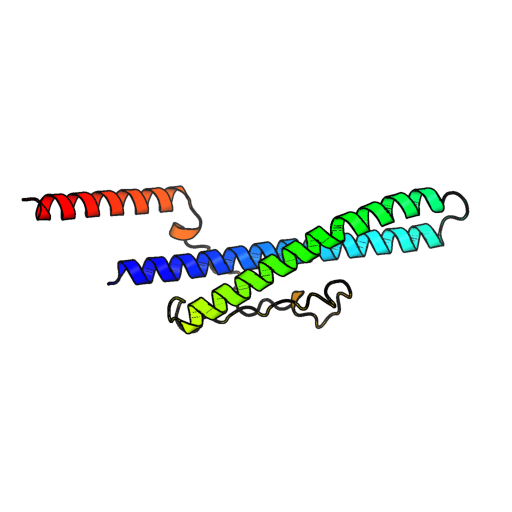-5.576 -7.614 -9.448 1.00 83.69 115 ASP A CA 1
ATOM 952 C C . ASP A 1 115 ? -5.295 -6.125 -9.155 1.00 83.69 115 ASP A C 1
ATOM 954 O O . ASP A 1 115 ? -6.028 -5.434 -8.428 1.00 83.69 115 ASP A O 1
ATOM 958 N N . ILE A 1 116 ? -4.203 -5.597 -9.713 1.00 85.81 116 ILE A N 1
ATOM 959 C CA . ILE A 1 116 ? -3.862 -4.180 -9.637 1.00 85.81 116 ILE A CA 1
ATOM 960 C C . ILE A 1 116 ? -4.950 -3.302 -10.266 1.00 85.81 116 ILE A C 1
ATOM 962 O O . ILE A 1 116 ? -5.112 -2.169 -9.815 1.00 85.81 116 ILE A O 1
ATOM 966 N N . TRP A 1 117 ? -5.726 -3.797 -11.233 1.00 86.19 117 TRP A N 1
ATOM 967 C CA . TRP A 1 117 ? -6.775 -3.039 -11.928 1.00 86.19 117 TRP A CA 1
ATOM 968 C C . TRP A 1 117 ? -8.150 -3.114 -11.255 1.00 86.19 117 TRP A C 1
ATOM 970 O O . TRP A 1 117 ? -8.993 -2.266 -11.516 1.00 86.19 117 TRP A O 1
ATOM 980 N N . GLN A 1 118 ? -8.354 -4.052 -10.329 1.00 85.31 118 GLN A N 1
ATOM 981 C CA . GLN A 1 118 ? -9.637 -4.264 -9.653 1.00 85.31 118 GLN A CA 1
ATOM 982 C C . GLN A 1 118 ? -9.768 -3.395 -8.397 1.00 85.31 118 GLN A C 1
ATOM 984 O O . GLN A 1 118 ? -8.933 -3.500 -7.509 1.00 85.31 118 GLN A O 1
ATOM 989 N N . ASP A 1 119 ? -10.813 -2.583 -8.242 1.00 84.75 119 ASP A N 1
ATOM 990 C CA . ASP A 1 119 ? -11.011 -1.744 -7.037 1.00 84.75 119 ASP A CA 1
ATOM 991 C C . ASP A 1 119 ? -12.022 -2.317 -6.027 1.00 84.75 119 ASP A C 1
ATOM 993 O O . ASP A 1 119 ? -12.511 -1.622 -5.132 1.00 84.75 119 ASP A O 1
ATOM 997 N N . VAL A 1 120 ? -12.285 -3.624 -6.118 1.00 85.38 120 VAL A N 1
ATOM 998 C CA . VAL A 1 120 ? -13.149 -4.368 -5.189 1.00 85.38 120 VAL A CA 1
ATOM 999 C C . VAL A 1 120 ? -12.708 -4.141 -3.739 1.00 85.38 120 VAL A C 1
ATOM 1001 O O . VAL A 1 120 ? -11.527 -4.261 -3.412 1.00 85.38 120 VAL A O 1
ATOM 1004 N N . GLY A 1 121 ? -13.657 -3.792 -2.865 1.00 83.38 121 GLY A N 1
ATOM 1005 C CA . GLY A 1 121 ? -13.403 -3.522 -1.442 1.00 83.38 121 GLY A CA 1
ATOM 1006 C C . GLY A 1 121 ? -12.707 -2.184 -1.147 1.00 83.38 121 GLY A C 1
ATOM 1007 O O . GLY A 1 121 ? -12.554 -1.815 0.019 1.00 83.38 121 GLY A O 1
ATOM 1008 N N . LEU A 1 122 ? -12.307 -1.427 -2.176 1.00 83.75 122 LEU A N 1
ATOM 1009 C CA . LEU A 1 122 ? -11.745 -0.075 -2.049 1.00 83.75 122 LEU A CA 1
ATOM 1010 C C . LEU A 1 122 ? -12.707 1.007 -2.532 1.00 83.75 122 LEU A C 1
ATOM 1012 O O . LEU A 1 122 ? -12.641 2.126 -2.017 1.00 83.75 122 LEU A O 1
ATOM 1016 N N . ASP A 1 123 ? -13.583 0.676 -3.481 1.00 71.06 123 ASP A N 1
ATOM 1017 C CA . ASP A 1 123 ? -14.554 1.604 -4.050 1.00 71.06 123 ASP A CA 1
ATOM 1018 C C . ASP A 1 123 ? -15.978 1.299 -3.571 1.00 71.06 123 ASP A C 1
ATOM 1020 O O . ASP A 1 123 ? -16.503 0.204 -3.755 1.00 71.06 123 ASP A O 1
ATOM 1024 N N . GLU A 1 124 ? -16.596 2.296 -2.946 1.00 59.25 124 GLU A N 1
ATOM 1025 C CA . GLU A 1 124 ? -18.038 2.390 -2.715 1.00 59.25 124 GLU A CA 1
ATOM 1026 C C . GLU A 1 124 ? -18.450 3.731 -3.322 1.00 59.25 124 GLU A C 1
ATOM 1028 O O . GLU A 1 124 ? -18.503 4.735 -2.633 1.00 59.25 124 GLU A O 1
ATOM 1033 N N . ASN A 1 125 ? -18.644 3.743 -4.645 1.00 52.75 125 ASN A N 1
ATOM 1034 C CA . ASN A 1 125 ? -19.059 4.884 -5.465 1.00 52.75 125 ASN A CA 1
ATOM 1035 C C . ASN A 1 125 ? -18.183 6.152 -5.360 1.00 52.75 125 ASN A C 1
ATOM 1037 O O . ASN A 1 125 ? -18.038 6.797 -4.328 1.00 52.75 125 ASN A O 1
ATOM 1041 N N . GLU A 1 126 ? -17.723 6.626 -6.513 1.00 48.78 126 GLU A N 1
ATOM 1042 C CA . GLU A 1 126 ? -16.969 7.873 -6.713 1.00 48.78 126 GLU A CA 1
ATOM 1043 C C . GLU A 1 126 ? -17.681 9.153 -6.188 1.00 48.78 126 GLU A C 1
ATOM 1045 O O . GLU A 1 126 ? -17.099 10.234 -6.175 1.00 48.78 126 GLU A O 1
ATOM 1050 N N . SER A 1 127 ? -18.932 9.035 -5.720 1.00 52.34 127 SER A N 1
ATOM 1051 C CA . SER A 1 127 ? -19.750 10.099 -5.117 1.00 52.34 127 SER A CA 1
ATOM 1052 C C . SER A 1 127 ? -19.829 10.103 -3.585 1.00 52.34 127 SER A C 1
ATOM 1054 O O . SER A 1 127 ? -20.511 10.972 -3.038 1.00 52.34 127 SER A O 1
ATOM 1056 N N . GLU A 1 128 ? -19.157 9.204 -2.857 1.00 56.91 128 GLU A N 1
ATOM 1057 C CA . GLU A 1 128 ? -19.072 9.356 -1.399 1.00 56.91 128 GLU A CA 1
ATOM 1058 C C . GLU A 1 128 ? -18.142 10.523 -1.046 1.00 56.91 128 GLU A C 1
ATOM 1060 O O . GLU A 1 128 ? -16.925 10.389 -0.907 1.00 56.91 128 GLU A O 1
ATOM 1065 N N . VAL A 1 129 ? -18.743 11.708 -0.909 1.00 65.44 129 VAL A N 1
ATOM 1066 C CA . VAL A 1 129 ? -18.136 12.872 -0.263 1.00 65.44 129 VAL A CA 1
ATOM 1067 C C . VAL A 1 129 ? -17.506 12.388 1.038 1.00 65.44 129 VAL A C 1
ATOM 1069 O O . VAL A 1 129 ? -18.229 11.973 1.945 1.00 65.44 129 VAL A O 1
ATOM 1072 N N . ILE A 1 130 ? -16.168 12.429 1.124 1.00 69.25 130 ILE A N 1
ATOM 1073 C CA . ILE A 1 130 ? -15.444 12.075 2.350 1.00 69.25 130 ILE A CA 1
ATOM 1074 C C . ILE A 1 130 ? -16.092 12.880 3.479 1.00 69.25 130 ILE A C 1
ATOM 1076 O O . ILE A 1 130 ? -16.045 14.114 3.434 1.00 69.25 130 ILE A O 1
ATOM 1080 N N . PRO A 1 131 ? -16.715 12.225 4.476 1.00 76.00 131 PRO A N 1
ATOM 1081 C CA . PRO A 1 131 ? -17.437 12.950 5.502 1.00 76.00 131 PRO A CA 1
ATOM 1082 C C . PRO A 1 131 ? -16.508 13.947 6.191 1.00 76.00 131 PRO A C 1
ATOM 1084 O O . PRO A 1 131 ? -15.353 13.624 6.476 1.00 76.00 131 PRO A O 1
ATOM 1087 N N . GLY A 1 132 ? -16.999 15.150 6.492 1.00 80.31 132 GLY A N 1
ATOM 1088 C CA . GLY A 1 132 ? -16.170 16.208 7.081 1.00 80.31 132 GLY A CA 1
ATOM 1089 C C . GLY A 1 132 ? -15.467 15.776 8.373 1.00 80.31 132 GLY A C 1
ATOM 1090 O O . GLY A 1 132 ? -14.310 16.106 8.591 1.00 80.31 132 GLY A O 1
ATOM 1091 N N . TRP A 1 133 ? -16.101 14.927 9.187 1.00 82.69 133 TRP A N 1
ATOM 1092 C CA . TRP A 1 133 ? -15.480 14.364 10.394 1.00 82.69 133 TRP A CA 1
ATOM 1093 C C . TRP A 1 133 ? -14.290 13.430 10.119 1.00 82.69 133 TRP A C 1
ATOM 1095 O O . TRP A 1 133 ? -13.518 13.148 11.032 1.00 82.69 133 TRP A O 1
ATOM 1105 N N . LEU A 1 134 ? -14.132 12.937 8.891 1.00 77.62 134 LEU A N 1
ATOM 1106 C CA . LEU A 1 134 ? -13.011 12.106 8.462 1.00 77.62 134 LEU A CA 1
ATOM 1107 C C . LEU A 1 134 ? -11.968 12.922 7.686 1.00 77.62 134 LEU A C 1
ATOM 1109 O O . LEU A 1 134 ? -10.771 12.749 7.929 1.00 77.62 134 LEU A O 1
ATOM 1113 N N . GLY A 1 135 ? -12.417 13.795 6.778 1.00 78.94 135 GLY A N 1
ATOM 1114 C CA . GLY A 1 135 ? -11.571 14.528 5.830 1.00 78.94 135 GLY A CA 1
ATOM 1115 C C . GLY A 1 135 ? -11.130 15.932 6.256 1.00 78.94 135 GLY A C 1
ATOM 1116 O O . GLY A 1 135 ? -10.117 16.407 5.750 1.00 78.94 135 GLY A O 1
ATOM 1117 N N . ASP A 1 136 ? -11.838 16.588 7.180 1.00 86.56 136 ASP A N 1
ATOM 1118 C CA . ASP A 1 136 ? -11.535 17.952 7.635 1.00 86.56 136 ASP A CA 1
ATOM 1119 C C . ASP A 1 136 ? -10.883 17.933 9.027 1.00 86.56 136 ASP A C 1
ATOM 1121 O O . ASP A 1 136 ? -11.465 17.474 10.015 1.00 86.56 136 ASP A O 1
ATOM 1125 N N . GLU A 1 137 ? -9.657 18.456 9.112 1.00 89.00 137 GLU A N 1
ATOM 1126 C CA . GLU A 1 137 ? -8.915 18.545 10.371 1.00 89.00 137 GLU A CA 1
ATOM 1127 C C . GLU A 1 137 ? -9.639 19.402 11.411 1.00 89.00 137 GLU A C 1
ATOM 1129 O O . GLU A 1 137 ? -9.728 19.001 12.568 1.00 89.00 137 GLU A O 1
ATOM 1134 N N . LYS A 1 138 ? -10.231 20.534 11.012 1.00 91.06 138 LYS A N 1
ATOM 1135 C CA . LYS A 1 138 ? -10.921 21.432 11.949 1.00 91.06 138 LYS A CA 1
ATOM 1136 C C . LYS A 1 138 ? -12.134 20.746 12.564 1.00 91.06 138 LYS A C 1
ATOM 1138 O O . LYS A 1 138 ? -12.385 20.883 13.761 1.00 91.06 138 LYS A O 1
ATOM 1143 N N . ILE A 1 139 ? -12.867 19.971 11.763 1.00 91.50 139 ILE A N 1
ATOM 1144 C CA . ILE A 1 139 ? -14.004 19.185 12.253 1.00 91.50 139 ILE A CA 1
ATOM 1145 C C . ILE A 1 139 ? -13.514 18.096 13.218 1.00 91.50 139 ILE A C 1
ATOM 1147 O O . ILE A 1 139 ? -14.109 17.915 14.282 1.00 91.50 139 ILE A O 1
ATOM 1151 N N . ARG A 1 140 ? -12.405 17.406 12.916 1.00 89.62 140 ARG A N 1
ATOM 1152 C CA . ARG A 1 140 ? -11.814 16.405 13.827 1.00 89.62 140 ARG A CA 1
ATOM 1153 C C . ARG A 1 140 ? -11.354 17.001 15.148 1.00 89.62 140 ARG A C 1
ATOM 1155 O O . ARG A 1 140 ? -11.632 16.421 16.199 1.00 89.62 140 ARG A O 1
ATOM 1162 N N . GLU A 1 141 ? -10.655 18.128 15.108 1.00 91.62 141 GLU A N 1
ATOM 1163 C CA . GLU A 1 141 ? -10.211 18.843 16.304 1.00 91.62 141 GLU A CA 1
ATOM 1164 C C . GLU A 1 141 ? -11.405 19.299 17.145 1.00 91.62 141 GLU A C 1
ATOM 1166 O O . GLU A 1 141 ? -11.426 19.054 18.352 1.00 91.62 141 GLU A O 1
ATOM 1171 N N . GLY A 1 142 ? -12.447 19.845 16.510 1.00 94.06 142 GLY A N 1
ATOM 1172 C CA . GLY A 1 142 ? -13.689 20.226 17.183 1.00 94.06 142 GLY A CA 1
ATOM 1173 C C . GLY A 1 142 ? -14.379 19.048 17.879 1.00 94.06 142 GLY A C 1
ATOM 1174 O O . GLY A 1 142 ? -14.738 19.147 19.055 1.00 94.06 142 GLY A O 1
ATOM 1175 N N . ILE A 1 143 ? -14.505 17.900 17.199 1.00 91.69 143 ILE A N 1
ATOM 1176 C CA . ILE A 1 143 ? -15.085 16.677 17.781 1.00 91.69 143 ILE A CA 1
ATOM 1177 C C . ILE A 1 143 ? -14.249 16.192 18.973 1.00 91.69 143 ILE A C 1
ATOM 1179 O O . ILE A 1 143 ? -14.808 15.910 20.035 1.00 91.69 143 ILE A O 1
ATOM 1183 N N . LYS A 1 144 ? -12.916 16.118 18.836 1.00 89.62 144 LYS A N 1
ATOM 1184 C CA . LYS A 1 144 ? -12.015 15.718 19.932 1.00 89.62 144 LYS A CA 1
ATOM 1185 C C . LYS A 1 144 ? -12.126 16.663 21.127 1.00 89.62 144 LYS A C 1
ATOM 1187 O O . LYS A 1 144 ? -12.205 16.189 22.261 1.00 89.62 144 LYS A O 1
ATOM 1192 N N . GLY A 1 145 ? -12.164 17.973 20.881 1.00 94.19 145 GLY A N 1
ATOM 1193 C CA . GLY A 1 145 ? -12.336 18.993 21.912 1.00 94.19 145 GLY A CA 1
ATOM 1194 C C . GLY A 1 145 ? -13.642 18.799 22.678 1.00 94.19 145 GLY A C 1
ATOM 1195 O O . GLY A 1 145 ? -13.621 18.634 23.896 1.00 94.19 145 GLY A O 1
ATOM 1196 N N . MET A 1 146 ? -14.765 18.688 21.961 1.00 94.44 146 MET A N 1
ATOM 1197 C CA . MET A 1 146 ? -16.083 18.447 22.560 1.00 94.44 146 MET A CA 1
ATOM 1198 C C . MET A 1 146 ? -16.120 17.158 23.398 1.00 94.44 146 MET A C 1
ATOM 1200 O O . MET A 1 146 ? -16.637 17.162 24.518 1.00 94.44 146 MET A O 1
ATOM 1204 N N . LEU A 1 147 ? -15.588 16.047 22.875 1.00 93.06 147 LEU A N 1
ATOM 1205 C CA . LEU A 1 147 ? -15.541 14.768 23.594 1.00 93.06 147 LEU A CA 1
ATOM 1206 C C . LEU A 1 147 ? -14.679 14.857 24.857 1.00 93.06 147 LEU A C 1
ATOM 1208 O O . LEU A 1 147 ? -15.051 14.307 25.892 1.00 93.06 147 LEU A O 1
ATOM 1212 N N . THR A 1 148 ? -13.561 15.579 24.789 1.00 94.44 148 THR A N 1
ATOM 1213 C CA . THR A 1 148 ? -12.681 15.809 25.940 1.00 94.44 148 THR A CA 1
ATOM 1214 C C . THR A 1 148 ? -13.408 16.598 27.023 1.00 94.44 148 THR A C 1
ATOM 1216 O O . THR A 1 148 ? -13.413 16.175 28.174 1.00 94.44 148 THR A O 1
ATOM 1219 N N . THR A 1 149 ? -14.110 17.678 26.664 1.00 94.44 149 THR A N 1
ATOM 1220 C CA . THR A 1 149 ? -14.910 18.458 27.620 1.00 94.44 149 THR A CA 1
ATOM 1221 C C . THR A 1 149 ? -15.983 17.607 28.296 1.00 94.44 149 THR A C 1
ATOM 1223 O O . THR A 1 149 ? -16.110 17.647 29.519 1.00 94.44 149 THR A O 1
ATOM 1226 N N . LYS A 1 150 ? -16.727 16.799 27.525 1.00 95.50 150 LYS A N 1
ATOM 1227 C CA . LYS A 1 150 ? -17.739 15.886 28.081 1.00 95.50 150 LYS A CA 1
ATOM 1228 C C . LYS A 1 150 ? -17.127 14.881 29.054 1.00 95.50 150 LYS A C 1
ATOM 1230 O O . LYS A 1 150 ? -17.664 14.692 30.140 1.00 95.50 150 LYS A O 1
ATOM 1235 N N . ARG A 1 151 ? -15.984 14.294 28.695 1.00 91.88 151 ARG A N 1
ATOM 1236 C CA . ARG A 1 151 ? -15.271 13.334 29.541 1.00 91.88 151 ARG A CA 1
ATOM 1237 C C . ARG A 1 151 ? -14.760 13.968 30.834 1.00 91.88 151 ARG A C 1
ATOM 1239 O O . ARG A 1 151 ? -14.879 13.357 31.886 1.00 91.88 151 ARG A O 1
ATOM 1246 N N . CYS A 1 152 ? -14.243 15.195 30.776 1.00 94.69 152 CYS A N 1
ATOM 1247 C CA . CYS A 1 152 ? -13.840 15.931 31.975 1.00 94.69 152 CYS A CA 1
ATOM 1248 C C . CYS A 1 152 ? -15.031 16.202 32.905 1.00 94.69 152 CYS A C 1
ATOM 1250 O O . CYS A 1 152 ? -14.898 16.046 34.113 1.00 94.69 152 CYS A O 1
ATOM 1252 N N . ALA A 1 153 ? -16.193 16.582 32.363 1.00 94.25 153 ALA A N 1
ATOM 1253 C CA . ALA A 1 153 ? -17.396 16.808 33.166 1.00 94.25 153 ALA A CA 1
ATOM 1254 C C . ALA A 1 153 ? -17.899 15.517 33.834 1.00 94.25 153 ALA A C 1
ATOM 1256 O O . ALA A 1 153 ? -18.256 15.533 35.009 1.00 94.25 153 ALA A O 1
ATOM 1257 N N . GLU A 1 154 ? -17.888 14.405 33.097 1.00 94.38 154 GLU A N 1
ATOM 1258 C CA . GLU A 1 154 ? -18.243 13.078 33.608 1.00 94.38 154 GLU A CA 1
ATOM 1259 C C . GLU A 1 154 ? -17.291 12.640 34.736 1.00 94.38 154 GLU A C 1
ATOM 1261 O O . GLU A 1 154 ? -17.741 12.207 35.794 1.00 94.38 154 GLU A O 1
ATOM 1266 N N . GLU A 1 155 ? -15.982 12.844 34.562 1.00 94.00 155 GLU A N 1
ATOM 1267 C CA . GLU A 1 155 ? -14.983 12.526 35.588 1.00 94.00 155 GLU A CA 1
ATOM 1268 C C . GLU A 1 155 ? -15.115 13.434 36.823 1.00 94.00 155 GLU A C 1
ATOM 1270 O O . GLU A 1 155 ? -15.062 12.952 37.952 1.00 94.00 155 GLU A O 1
ATOM 1275 N N . MET A 1 156 ? -15.376 14.735 36.641 1.00 91.56 156 MET A N 1
ATOM 1276 C CA . MET A 1 156 ? -15.648 15.643 37.763 1.00 91.56 156 MET A CA 1
ATOM 1277 C C . MET A 1 156 ? -16.902 15.249 38.548 1.00 91.56 156 MET A C 1
ATOM 1279 O O . MET A 1 156 ? -16.922 15.408 39.764 1.00 91.56 156 MET A O 1
ATOM 1283 N N . ALA A 1 157 ? -17.940 14.741 37.880 1.00 91.88 157 ALA A N 1
ATOM 1284 C CA . ALA A 1 157 ? -19.143 14.248 38.547 1.00 91.88 157 ALA A CA 1
ATOM 1285 C C . ALA A 1 157 ? -18.900 12.937 39.313 1.00 91.88 157 ALA A C 1
ATOM 1287 O O . ALA A 1 157 ? -19.617 12.658 40.265 1.00 91.88 157 ALA A O 1
ATOM 1288 N N . ARG A 1 158 ? -17.900 12.146 38.910 1.00 90.94 158 ARG A N 1
ATOM 1289 C CA . ARG A 1 158 ? -17.526 10.882 39.558 1.00 90.94 158 ARG A CA 1
ATOM 1290 C C . ARG A 1 158 ? -16.665 11.070 40.8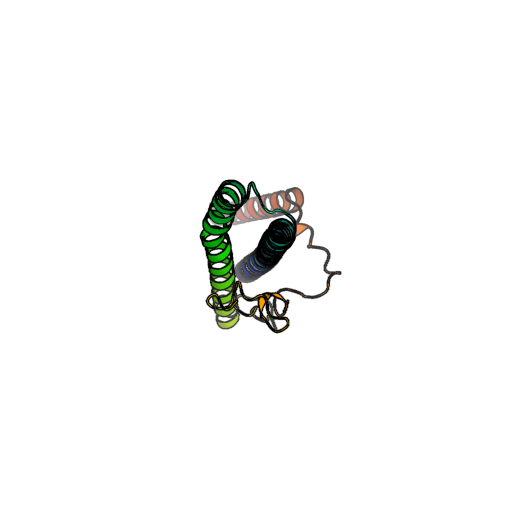07 1.00 90.94 158 ARG A C 1
ATOM 1292 O O . ARG A 1 158 ? -16.731 10.253 41.717 1.00 90.94 158 ARG A O 1
ATOM 1299 N N . ILE A 1 159 ? -15.810 12.093 40.806 1.00 90.25 159 ILE A N 1
ATOM 1300 C CA . ILE A 1 159 ? -14.901 12.415 41.922 1.00 90.25 159 ILE A CA 1
ATOM 1301 C C . ILE A 1 159 ? -15.633 13.199 43.033 1.00 90.25 159 ILE A C 1
ATOM 1303 O O . ILE A 1 159 ? -15.090 13.392 44.120 1.00 90.25 159 ILE A O 1
ATOM 1307 N N . LYS A 1 160 ? -16.864 13.641 42.766 1.00 56.19 160 LYS A N 1
ATOM 1308 C CA . LYS A 1 160 ? -17.748 14.309 43.722 1.00 56.19 160 LYS A CA 1
ATOM 1309 C C . LYS A 1 160 ? -18.610 13.303 44.475 1.00 56.19 160 LYS A C 1
ATOM 1311 O O . LYS A 1 160 ? -18.840 13.554 45.677 1.00 56.19 160 LYS A O 1
#

Secondary structure (DSSP, 8-state):
-HHHHHHHHHHHHHHHHHHHHHHHHHHHHHHHHHHHHHHHHHHHHH-SSSHHHHHHHHHHHHHHHHHHHHHHHHHHHHHHHHHHHHHHTT-SPTT--PPPPPPSSSTTT--TT-GGG--TTT-S-TT----HHHH-HHHHHHHHHHHHHHHHHHHHHH--